Protein AF-A0A5C7GFL4-F1 (afdb_monomer_lite)

Organism: NCBI:txid2591822

InterPro domains:
  IPR005063 Transposase, IS1 [PF03400] (6-61)
  IPR051354 Transposase 27 family, IS1 element [PTHR33293] (5-76)

Foldseek 3Di:
DDAQAEEEDPDPVVPVVDDPNRYDHDVVVVVVVVVVVVVVVVVVVVLVVCCVVDDVPPVVVVVVVCCVPPVVPPPPVPPDPDDDDDDDDDDDDDDRDHHYD

Secondary structure (DSSP, 8-state):
---S-EE--S-TTHHHHS-TTTEE--HHHHHHHHHHHHHHHHHHHHHHHHHHHS---HHHHHHHHHHHHHGGG----S---------------PPP-----

pLDDT: mean 70.38, std 21.87, range [27.38, 94.25]

Sequence (101 aa):
MKPVSIYTDKWISYKSLIPSSIHNFTNYETNQIERINLNLRTHLKRLSRRTICYTKSVRMLYATLKLYFWGSHLSFLKLKKTSKLQCKLLIIRKPKLHTIL

Radius of gyration: 20.5 Å; chains: 1; bounding box: 44×42×45 Å

Structure (mmCIF, N/CA/C/O backbone):
data_AF-A0A5C7GFL4-F1
#
_entry.id   AF-A0A5C7GFL4-F1
#
loop_
_atom_site.group_PDB
_atom_site.id
_atom_site.type_symbol
_atom_site.label_atom_id
_atom_site.label_alt_id
_atom_site.label_comp_id
_atom_site.label_asym_id
_atom_site.label_entity_id
_atom_site.label_seq_id
_atom_site.pdbx_PDB_ins_code
_atom_site.Cartn_x
_atom_site.Cartn_y
_atom_site.Cartn_z
_atom_site.occupancy
_atom_site.B_iso_or_equiv
_atom_site.auth_seq_id
_atom_site.auth_comp_id
_atom_site.auth_asym_id
_atom_site.auth_atom_id
_atom_site.pdbx_PDB_model_num
ATOM 1 N N . MET A 1 1 ? -23.637 -4.035 -2.289 1.00 59.59 1 MET A N 1
ATOM 2 C CA . MET A 1 1 ? -23.645 -4.851 -1.048 1.00 59.59 1 MET A CA 1
ATOM 3 C C . MET A 1 1 ? -23.246 -3.945 0.105 1.00 59.59 1 MET A C 1
ATOM 5 O O . MET A 1 1 ? -22.427 -3.069 -0.134 1.00 59.59 1 MET A O 1
ATOM 9 N N . LYS A 1 2 ? -23.814 -4.114 1.306 1.00 74.25 2 LYS A N 1
ATOM 10 C CA . LYS A 1 2 ? -23.350 -3.400 2.511 1.00 74.25 2 LYS A CA 1
ATOM 11 C C . LYS A 1 2 ? -22.202 -4.204 3.160 1.00 74.25 2 LYS A C 1
ATOM 13 O O . LYS A 1 2 ? -22.300 -5.433 3.145 1.00 74.25 2 LYS A O 1
ATOM 18 N N . PRO A 1 3 ? -21.129 -3.570 3.667 1.00 79.88 3 PRO A N 1
ATOM 19 C CA . PRO A 1 3 ? -20.074 -4.269 4.404 1.00 79.88 3 PRO A CA 1
ATOM 20 C C . PRO A 1 3 ? -20.594 -4.755 5.765 1.00 79.88 3 PRO A C 1
ATOM 22 O O . PRO A 1 3 ? -21.523 -4.170 6.319 1.00 79.88 3 PRO A O 1
ATOM 25 N N . VAL A 1 4 ? -20.004 -5.835 6.288 1.00 84.31 4 VAL A N 1
ATOM 26 C CA . VAL A 1 4 ? -20.404 -6.438 7.580 1.00 84.31 4 VAL A CA 1
ATOM 27 C C . VAL A 1 4 ? -19.652 -5.803 8.751 1.00 84.31 4 VAL A C 1
ATOM 29 O O . VAL A 1 4 ? -20.247 -5.511 9.780 1.00 84.31 4 VAL A O 1
ATOM 32 N N . SER A 1 5 ? -18.357 -5.549 8.571 1.00 83.75 5 SER A N 1
ATOM 33 C CA . SER A 1 5 ? -17.542 -4.701 9.438 1.00 83.75 5 SER A CA 1
ATOM 34 C C . SER A 1 5 ? -16.671 -3.797 8.570 1.00 83.75 5 SER A C 1
ATOM 36 O O . SER A 1 5 ? -16.273 -4.187 7.465 1.00 83.75 5 SER A O 1
ATOM 38 N N . ILE A 1 6 ? -16.402 -2.591 9.067 1.00 85.94 6 ILE A N 1
ATOM 39 C CA . ILE A 1 6 ? -15.429 -1.659 8.498 1.00 85.94 6 ILE A CA 1
ATOM 40 C C . ILE A 1 6 ? -14.359 -1.434 9.557 1.00 85.94 6 ILE A C 1
ATOM 42 O O . ILE A 1 6 ? -14.668 -1.032 10.681 1.00 85.94 6 ILE A O 1
ATOM 46 N N . TYR A 1 7 ? -13.112 -1.688 9.181 1.00 85.75 7 TYR A N 1
ATOM 47 C CA . TYR A 1 7 ? -11.949 -1.333 9.983 1.00 85.75 7 TYR A CA 1
ATOM 48 C C . TYR A 1 7 ? -11.355 -0.041 9.426 1.00 85.75 7 TYR A C 1
ATOM 50 O O . TYR A 1 7 ? -11.282 0.104 8.207 1.00 85.75 7 TYR A O 1
ATOM 58 N N . THR A 1 8 ? -10.945 0.869 10.307 1.00 83.69 8 THR A N 1
ATOM 59 C CA . THR A 1 8 ? -10.169 2.071 9.959 1.00 83.69 8 THR A CA 1
ATOM 60 C C . THR A 1 8 ? -9.109 2.316 11.031 1.00 83.69 8 THR A C 1
ATOM 62 O O . THR A 1 8 ? -9.149 1.734 12.125 1.00 83.69 8 THR A O 1
ATOM 65 N N . ASP A 1 9 ? -8.194 3.240 10.767 1.00 77.94 9 ASP A N 1
ATOM 66 C CA . ASP A 1 9 ? -7.437 3.901 11.824 1.00 77.94 9 ASP A CA 1
ATOM 67 C C . ASP A 1 9 ? -8.359 4.757 12.731 1.00 77.94 9 ASP A C 1
ATOM 69 O O . ASP A 1 9 ? -9.512 5.052 12.406 1.00 77.94 9 ASP A O 1
ATOM 73 N N . LYS A 1 10 ? -7.876 5.137 13.920 1.00 80.00 10 LYS A N 1
ATOM 74 C CA . LYS A 1 10 ? -8.683 5.783 14.981 1.00 80.00 10 LYS A CA 1
ATOM 75 C C . LYS A 1 10 ? -8.953 7.283 14.752 1.00 80.00 10 LYS A C 1
ATOM 77 O O . LYS A 1 10 ? -9.245 8.003 15.710 1.0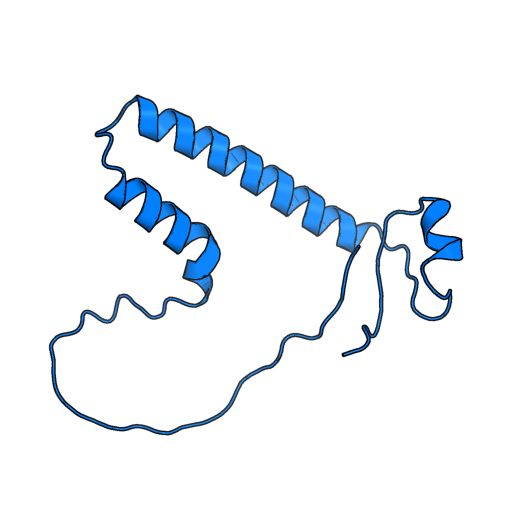0 80.00 10 LYS A O 1
ATOM 82 N N . TRP A 1 11 ? -8.843 7.777 13.518 1.00 86.25 11 TRP A N 1
ATOM 83 C CA . TRP A 1 11 ? -9.019 9.194 13.200 1.00 86.25 11 TRP A CA 1
ATOM 84 C C . TRP A 1 11 ? -10.454 9.686 13.437 1.00 86.25 11 TRP A C 1
ATOM 86 O O . TRP A 1 11 ? -11.443 8.976 13.243 1.00 86.25 11 TRP A O 1
ATOM 96 N N . ILE A 1 12 ? -10.562 10.935 13.899 1.00 86.38 12 ILE A N 1
ATOM 97 C CA . ILE A 1 12 ? -11.803 11.504 14.435 1.00 86.38 12 ILE A CA 1
ATOM 98 C C . ILE A 1 12 ? -12.904 11.622 13.367 1.00 86.38 12 ILE A C 1
ATOM 100 O O . ILE A 1 12 ? -14.080 11.437 13.678 1.00 86.38 12 ILE A O 1
ATOM 104 N N . SER A 1 13 ? -12.508 11.856 12.112 1.00 87.38 13 SER A N 1
ATOM 105 C CA . SER A 1 13 ? -13.378 12.091 10.954 1.00 87.38 13 SER A CA 1
ATOM 106 C C . SER A 1 13 ? -14.281 10.905 10.613 1.00 87.38 13 SER A C 1
ATOM 108 O O . SER A 1 13 ? -15.392 11.095 10.129 1.00 87.38 13 SER A O 1
ATOM 110 N N . TYR A 1 14 ? -13.850 9.671 10.891 1.00 85.81 14 TYR A N 1
ATOM 111 C CA . TYR A 1 14 ? -14.651 8.486 10.574 1.00 85.81 14 TYR A CA 1
ATOM 112 C C . TYR A 1 14 ? -15.920 8.366 11.427 1.00 85.81 14 TYR A C 1
ATOM 114 O O . TYR A 1 14 ? -16.881 7.738 10.990 1.00 85.81 14 TYR A O 1
ATOM 122 N N . LYS A 1 15 ? -15.970 9.012 12.602 1.00 83.94 15 LYS A N 1
ATOM 123 C CA . LYS A 1 15 ? -17.113 8.944 13.532 1.00 83.94 15 LYS A CA 1
ATOM 124 C C . LYS A 1 15 ? -18.407 9.558 12.981 1.00 83.94 15 LYS A C 1
ATOM 126 O O . LYS A 1 15 ? -19.478 9.214 13.467 1.00 83.94 15 LYS A O 1
ATOM 131 N N . SER A 1 16 ? -18.320 10.464 12.004 1.00 87.75 16 SER A N 1
ATOM 132 C CA . SER A 1 16 ? -19.483 11.033 11.301 1.00 87.75 16 SER A CA 1
ATOM 133 C C . SER A 1 16 ? -19.808 10.316 9.985 1.00 87.75 16 SER A C 1
ATOM 135 O O . SER A 1 16 ? -20.908 10.473 9.463 1.00 87.75 16 SER A O 1
ATOM 137 N N . LEU A 1 17 ? -18.870 9.525 9.453 1.00 87.12 17 LEU A N 1
ATOM 138 C CA . LEU A 1 17 ? -18.993 8.812 8.176 1.00 87.12 17 LEU A CA 1
ATOM 139 C C . LEU A 1 17 ? -19.458 7.357 8.340 1.00 87.12 17 LEU A C 1
ATOM 141 O O . LEU A 1 17 ? -20.091 6.809 7.438 1.00 87.12 17 LEU A O 1
ATOM 145 N N . ILE A 1 18 ? -19.124 6.718 9.465 1.00 87.75 18 ILE A N 1
ATOM 146 C CA . ILE A 1 18 ? -19.322 5.285 9.700 1.00 87.75 18 ILE A CA 1
ATOM 147 C C . ILE A 1 18 ? -20.187 5.090 10.956 1.00 87.75 18 ILE A C 1
ATOM 149 O O . ILE A 1 18 ? -19.844 5.614 12.015 1.00 87.75 18 ILE A O 1
ATOM 153 N N . PRO A 1 19 ? -21.289 4.315 10.893 1.00 88.50 19 PRO A N 1
ATOM 154 C CA . PRO A 1 19 ? -22.076 4.004 12.079 1.00 88.50 19 PRO A CA 1
ATOM 155 C C . PRO A 1 19 ? -21.284 3.103 13.036 1.00 88.50 19 PRO A C 1
ATOM 157 O O . PRO A 1 19 ? -20.691 2.098 12.632 1.00 88.50 19 PRO A O 1
ATOM 160 N N . SER A 1 20 ? -21.338 3.424 14.329 1.00 84.56 20 SER A N 1
ATOM 161 C CA . SER A 1 20 ? -20.613 2.730 15.406 1.00 84.56 20 SER A CA 1
ATOM 162 C C . SER A 1 20 ? -20.928 1.233 15.536 1.00 84.56 20 SER A C 1
ATOM 164 O O . SER A 1 20 ? -20.136 0.497 16.111 1.00 84.56 20 SER A O 1
ATOM 166 N N . SER A 1 21 ? -22.042 0.760 14.970 1.00 87.25 21 SER A N 1
ATOM 167 C CA . SER A 1 21 ? -22.411 -0.661 14.904 1.00 87.25 21 SER A CA 1
ATOM 168 C C . SER A 1 21 ? -21.613 -1.483 13.881 1.00 87.25 21 SER A C 1
ATOM 170 O O . SER A 1 21 ? -21.626 -2.710 13.947 1.00 87.25 21 SER A O 1
ATOM 172 N N . ILE A 1 22 ? -20.932 -0.831 12.932 1.00 87.88 22 ILE A N 1
ATOM 173 C CA . ILE A 1 22 ? -20.116 -1.466 11.877 1.00 87.88 22 ILE A CA 1
ATOM 174 C C . ILE A 1 22 ? -18.622 -1.135 12.068 1.00 87.88 22 ILE A C 1
ATOM 176 O O . ILE A 1 22 ? -17.746 -1.885 11.620 1.00 87.88 22 ILE A O 1
ATOM 180 N N . HIS A 1 23 ? -18.324 -0.023 12.745 1.00 87.38 23 HIS A N 1
ATOM 181 C CA . HIS A 1 23 ? -16.982 0.534 12.908 1.00 87.38 23 HIS A CA 1
ATOM 182 C C . HIS A 1 23 ? -16.135 -0.237 13.928 1.00 87.38 23 HIS A C 1
ATOM 184 O O . HIS A 1 23 ? -16.532 -0.413 15.076 1.00 87.38 23 HIS A O 1
ATOM 190 N N . ASN A 1 24 ? -14.947 -0.681 13.518 1.00 83.69 24 ASN A N 1
ATOM 191 C CA . ASN A 1 24 ? -14.011 -1.429 14.354 1.00 83.69 24 ASN A CA 1
ATOM 192 C C . ASN A 1 24 ? -12.592 -0.839 14.260 1.00 83.69 24 ASN A C 1
ATOM 194 O O . ASN A 1 24 ? -12.159 -0.404 13.197 1.00 83.69 24 ASN A O 1
ATOM 198 N N . PHE A 1 25 ? -11.840 -0.867 15.365 1.00 77.25 25 PHE A N 1
ATOM 199 C CA . PHE A 1 25 ? -10.539 -0.189 15.482 1.00 77.25 25 PHE A CA 1
ATOM 200 C C . PHE A 1 25 ? -9.393 -1.143 15.868 1.00 77.25 25 PHE A C 1
ATOM 202 O O . PHE A 1 25 ? -8.761 -0.985 16.919 1.00 77.25 25 PHE A O 1
ATOM 209 N N . THR A 1 26 ? -9.137 -2.160 15.043 1.00 79.06 26 THR A N 1
ATOM 210 C CA . THR A 1 26 ? -8.108 -3.183 15.294 1.00 79.06 26 THR A CA 1
ATOM 211 C C . THR A 1 26 ? -6.871 -2.975 14.421 1.00 79.06 26 THR A C 1
ATOM 213 O O . THR A 1 26 ? -6.870 -3.328 13.242 1.00 79.06 26 THR A O 1
ATOM 216 N N . ASN A 1 27 ? -5.781 -2.495 15.030 1.00 72.94 27 ASN A N 1
ATOM 217 C CA . ASN A 1 27 ? -4.497 -2.204 14.371 1.00 72.94 27 ASN A CA 1
ATOM 218 C C . ASN A 1 27 ? -3.896 -3.394 13.584 1.00 72.94 27 ASN A C 1
ATOM 220 O O . ASN A 1 27 ? -2.997 -3.207 12.774 1.00 72.94 27 ASN A O 1
ATOM 224 N N . TYR A 1 28 ? -4.334 -4.634 13.834 1.00 77.38 28 TYR A N 1
ATOM 225 C CA . TYR A 1 28 ? -3.870 -5.814 13.096 1.00 77.38 28 TYR A CA 1
ATOM 226 C C . TYR A 1 28 ? -4.243 -5.760 11.603 1.00 77.38 28 TYR A C 1
ATOM 228 O O . TYR A 1 28 ? -3.413 -6.093 10.760 1.00 77.38 28 TYR A O 1
ATOM 236 N N . GLU A 1 29 ? -5.444 -5.278 11.272 1.00 77.69 29 GLU A N 1
ATOM 237 C CA . GLU A 1 29 ? -5.924 -5.183 9.887 1.00 77.69 29 GLU A CA 1
ATOM 238 C C . GLU A 1 29 ? -5.198 -4.067 9.115 1.00 77.69 29 GLU A C 1
ATOM 240 O O . GLU A 1 29 ? -4.736 -4.285 7.993 1.00 77.69 29 GLU A O 1
ATOM 245 N N . THR A 1 30 ? -4.998 -2.896 9.736 1.00 80.25 30 THR A N 1
ATOM 246 C CA . THR A 1 30 ? -4.244 -1.788 9.116 1.00 80.25 30 THR A CA 1
ATOM 247 C C . THR A 1 30 ? -2.782 -2.181 8.891 1.00 80.25 30 THR A C 1
ATOM 249 O O . THR A 1 30 ? -2.279 -2.047 7.775 1.00 80.25 30 THR A O 1
ATOM 252 N N . ASN A 1 31 ? -2.144 -2.824 9.880 1.00 84.56 31 ASN A N 1
ATOM 253 C CA . ASN A 1 31 ? -0.781 -3.355 9.776 1.00 84.56 31 ASN A CA 1
ATOM 254 C C . ASN A 1 31 ? -0.588 -4.313 8.581 1.00 84.56 31 ASN A C 1
ATOM 256 O O . ASN A 1 31 ? 0.509 -4.370 8.017 1.00 84.56 31 ASN A O 1
ATOM 260 N N . GLN A 1 32 ? -1.611 -5.081 8.178 1.00 85.00 32 GLN A N 1
ATOM 261 C CA . GLN A 1 32 ? -1.529 -5.920 6.974 1.00 85.00 32 GLN A CA 1
ATOM 262 C C . GLN A 1 32 ? -1.477 -5.067 5.699 1.00 85.00 32 GLN A C 1
ATOM 264 O O . GLN A 1 32 ? -0.601 -5.281 4.857 1.00 85.00 32 GLN A O 1
ATOM 269 N N . ILE A 1 33 ? 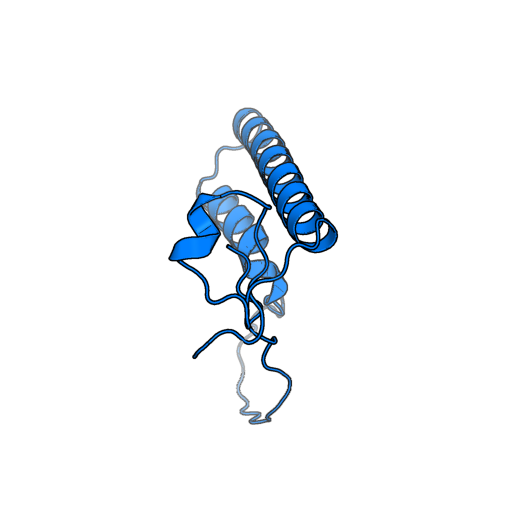-2.363 -4.074 5.572 1.00 85.31 33 ILE A N 1
ATOM 270 C CA . ILE A 1 33 ? -2.404 -3.155 4.422 1.00 85.31 33 ILE A CA 1
ATOM 271 C C . ILE A 1 33 ? -1.113 -2.331 4.338 1.00 85.31 33 ILE A C 1
ATOM 273 O O . ILE A 1 33 ? -0.510 -2.231 3.268 1.00 85.31 33 ILE A O 1
ATOM 277 N N . GLU A 1 34 ? -0.626 -1.811 5.464 1.00 88.12 34 GLU A N 1
ATOM 278 C CA . GLU A 1 34 ? 0.643 -1.083 5.563 1.00 88.12 34 GLU A CA 1
ATOM 279 C C . GLU A 1 34 ? 1.828 -1.935 5.074 1.00 88.12 34 GLU A C 1
ATOM 281 O O . GLU A 1 34 ? 2.641 -1.475 4.264 1.00 88.12 34 GLU A O 1
ATOM 286 N N . ARG A 1 35 ? 1.895 -3.213 5.481 1.00 88.69 35 ARG A N 1
ATOM 287 C CA . ARG A 1 35 ? 2.912 -4.171 5.007 1.00 88.69 35 ARG A CA 1
ATOM 288 C C . ARG A 1 35 ? 2.779 -4.477 3.514 1.00 88.69 35 ARG A C 1
ATOM 290 O O . ARG A 1 35 ? 3.796 -4.539 2.820 1.00 88.69 35 ARG A O 1
ATOM 297 N N . ILE A 1 36 ? 1.561 -4.630 2.993 1.00 89.50 36 ILE A N 1
ATOM 298 C CA . ILE A 1 36 ? 1.309 -4.826 1.554 1.00 89.50 36 ILE A CA 1
ATOM 299 C C . ILE A 1 36 ? 1.774 -3.598 0.754 1.00 89.50 36 ILE A C 1
ATOM 301 O O . ILE A 1 36 ? 2.492 -3.753 -0.237 1.00 89.50 36 ILE A O 1
ATOM 305 N N . ASN A 1 37 ? 1.462 -2.387 1.218 1.00 91.00 37 ASN A N 1
ATOM 306 C CA . ASN A 1 37 ? 1.871 -1.129 0.589 1.00 91.00 37 ASN A CA 1
ATOM 307 C C . ASN A 1 37 ? 3.397 -0.922 0.636 1.00 91.00 37 ASN A C 1
ATOM 309 O O . ASN A 1 37 ? 4.005 -0.520 -0.363 1.00 91.00 37 ASN A O 1
ATOM 313 N N . LEU A 1 38 ? 4.047 -1.262 1.754 1.00 93.19 38 LEU A N 1
ATOM 314 C CA . LEU A 1 38 ? 5.507 -1.246 1.888 1.00 93.19 38 LEU A CA 1
ATOM 315 C C . LEU A 1 38 ? 6.184 -2.229 0.917 1.00 93.19 38 LEU A C 1
ATOM 317 O O . LEU A 1 38 ? 7.165 -1.870 0.252 1.00 93.19 38 LEU A O 1
ATOM 321 N N . ASN A 1 39 ? 5.640 -3.442 0.792 1.00 91.38 39 ASN A N 1
ATOM 322 C CA . ASN A 1 39 ? 6.121 -4.457 -0.144 1.00 91.38 39 ASN A CA 1
ATOM 323 C C . ASN A 1 39 ? 5.924 -4.011 -1.600 1.00 91.38 39 ASN A C 1
ATOM 325 O O . ASN A 1 39 ? 6.877 -4.053 -2.378 1.00 91.38 39 ASN A O 1
ATOM 329 N N . LEU A 1 40 ? 4.745 -3.491 -1.957 1.00 91.25 40 LEU A N 1
ATOM 330 C CA . LEU A 1 40 ? 4.445 -2.932 -3.280 1.00 91.25 40 LEU A CA 1
ATOM 331 C C . LEU A 1 40 ? 5.443 -1.830 -3.668 1.00 91.25 40 LEU A C 1
ATOM 333 O O . LEU A 1 40 ? 6.080 -1.915 -4.721 1.00 91.25 40 LEU A O 1
ATOM 337 N N . ARG A 1 41 ? 5.649 -0.837 -2.793 1.00 94.25 41 ARG A N 1
ATOM 338 C CA . ARG A 1 41 ? 6.618 0.256 -2.997 1.00 94.25 41 ARG A CA 1
ATOM 339 C C . ARG A 1 41 ? 8.041 -0.275 -3.205 1.00 94.25 41 ARG A C 1
ATOM 341 O O . ARG A 1 41 ? 8.770 0.199 -4.079 1.00 94.25 41 ARG A O 1
ATOM 348 N N . THR A 1 42 ? 8.427 -1.295 -2.441 1.00 93.88 42 THR A N 1
ATOM 349 C CA . THR A 1 42 ? 9.742 -1.947 -2.542 1.00 93.88 42 THR A CA 1
ATOM 350 C C . THR A 1 42 ? 9.895 -2.731 -3.849 1.00 93.88 42 THR A C 1
ATOM 352 O O . THR A 1 42 ? 10.938 -2.639 -4.504 1.00 93.88 42 THR A O 1
ATOM 355 N N . HIS A 1 43 ? 8.861 -3.454 -4.281 1.00 91.00 43 HIS A N 1
ATOM 356 C CA . HIS A 1 43 ? 8.847 -4.189 -5.545 1.00 91.00 43 HIS A CA 1
ATOM 357 C C . HIS A 1 43 ? 8.899 -3.250 -6.754 1.00 91.00 43 HIS A C 1
ATOM 359 O O . HIS A 1 43 ? 9.727 -3.469 -7.637 1.00 91.00 43 HIS A O 1
ATOM 365 N N . LEU A 1 44 ? 8.139 -2.151 -6.756 1.00 90.38 44 LEU A N 1
ATOM 366 C CA . LEU A 1 44 ? 8.204 -1.129 -7.808 1.00 90.38 44 LEU A CA 1
ATOM 367 C C . LEU A 1 44 ? 9.601 -0.477 -7.891 1.00 90.38 44 LEU A C 1
ATOM 369 O O . LEU A 1 44 ? 10.165 -0.373 -8.983 1.00 90.38 44 LEU A O 1
ATOM 373 N N . LYS A 1 45 ? 10.238 -0.150 -6.753 1.00 91.94 45 LYS A N 1
ATOM 374 C CA . LYS A 1 45 ? 11.626 0.370 -6.711 1.00 91.94 45 LYS A CA 1
ATOM 375 C C . LYS A 1 45 ? 12.682 -0.659 -7.163 1.00 91.94 45 LYS A C 1
ATOM 377 O O . LYS A 1 45 ? 13.767 -0.281 -7.617 1.00 91.94 45 LYS A O 1
ATOM 382 N N . ARG A 1 46 ? 12.412 -1.965 -7.043 1.00 89.81 46 ARG A N 1
ATOM 383 C CA . ARG A 1 46 ? 13.266 -3.040 -7.597 1.00 89.81 46 ARG A CA 1
ATOM 384 C C . ARG A 1 46 ? 13.029 -3.239 -9.098 1.00 89.81 46 ARG A C 1
ATOM 386 O O . ARG A 1 46 ? 14.001 -3.420 -9.830 1.00 89.81 46 ARG A O 1
ATOM 393 N N . LEU A 1 47 ? 11.777 -3.164 -9.551 1.00 88.25 47 LEU A N 1
ATOM 394 C CA . LEU A 1 47 ? 11.385 -3.270 -10.957 1.00 88.25 47 LEU A CA 1
ATOM 395 C C . LEU A 1 47 ? 11.978 -2.121 -11.781 1.00 88.25 47 LEU A C 1
ATOM 397 O O . LEU A 1 47 ? 12.696 -2.390 -12.737 1.00 88.25 47 LEU A O 1
ATOM 401 N N . SER A 1 48 ? 11.781 -0.873 -11.340 1.00 87.81 48 SER A N 1
ATOM 402 C CA . SER A 1 48 ? 12.323 0.338 -11.975 1.00 87.81 48 SER A CA 1
ATOM 403 C C . SER A 1 48 ? 13.835 0.237 -12.234 1.00 87.81 48 SER A C 1
ATOM 405 O O . SER A 1 48 ? 14.282 0.401 -13.369 1.00 87.81 48 SER A O 1
ATOM 407 N N . ARG A 1 49 ? 14.623 -0.143 -11.216 1.00 87.31 49 ARG A N 1
ATOM 408 C CA . ARG A 1 49 ? 16.079 -0.324 -11.358 1.00 87.31 49 ARG A CA 1
ATOM 409 C C . ARG A 1 49 ? 16.444 -1.429 -12.356 1.00 87.31 49 ARG A C 1
ATOM 411 O O . ARG A 1 49 ? 17.337 -1.229 -13.170 1.00 87.31 49 ARG A O 1
ATOM 418 N N . ARG A 1 50 ? 15.721 -2.557 -12.371 1.00 83.62 50 ARG A N 1
ATOM 419 C CA . ARG A 1 50 ? 15.926 -3.609 -13.386 1.00 83.62 50 ARG A CA 1
ATOM 420 C C . ARG A 1 50 ? 15.575 -3.134 -14.802 1.00 83.62 50 ARG A C 1
ATOM 422 O O . ARG A 1 50 ? 16.321 -3.433 -15.725 1.00 83.62 50 ARG A O 1
ATOM 429 N N . THR A 1 51 ? 14.506 -2.358 -14.984 1.00 82.88 51 THR A N 1
ATOM 430 C CA . THR A 1 51 ? 14.131 -1.815 -16.306 1.00 82.88 5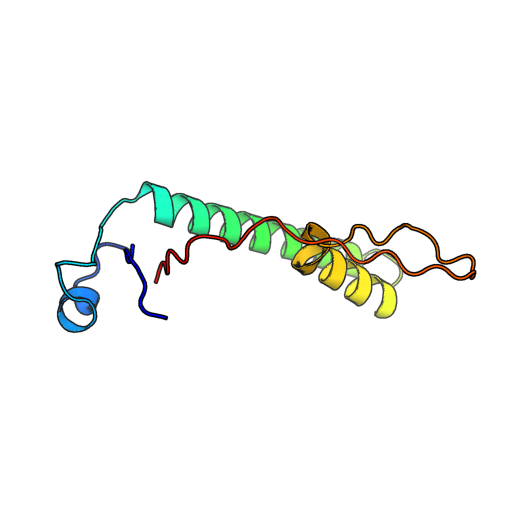1 THR A CA 1
ATOM 431 C C . THR A 1 51 ? 15.056 -0.716 -16.833 1.00 82.88 51 THR A C 1
ATOM 433 O O . THR A 1 51 ? 14.987 -0.391 -18.014 1.00 82.88 51 THR A O 1
ATOM 436 N N . ILE A 1 52 ? 15.927 -0.150 -15.992 1.00 77.94 52 ILE A N 1
ATOM 437 C CA . ILE A 1 52 ? 16.982 0.777 -16.427 1.00 77.94 52 ILE A CA 1
ATOM 438 C C . ILE A 1 52 ? 18.190 0.001 -16.976 1.00 77.94 52 ILE A C 1
ATOM 440 O O . ILE A 1 52 ? 18.716 0.374 -18.022 1.00 77.94 52 ILE A O 1
ATOM 444 N N . CYS A 1 53 ? 18.601 -1.079 -16.299 1.00 66.88 53 CYS A N 1
ATOM 445 C CA . CYS A 1 53 ? 19.828 -1.827 -16.611 1.00 66.88 53 CYS A CA 1
ATOM 446 C C . CYS A 1 53 ? 19.686 -2.917 -17.690 1.00 66.88 53 CYS A C 1
ATOM 448 O O . CYS A 1 53 ? 20.699 -3.350 -18.229 1.00 66.88 53 CYS A O 1
ATOM 450 N N . TYR A 1 54 ? 18.472 -3.392 -17.985 1.00 65.44 54 TYR A N 1
ATOM 451 C CA . TYR A 1 54 ? 18.225 -4.486 -18.938 1.00 65.44 54 TYR A CA 1
ATOM 452 C C . TYR A 1 54 ? 17.377 -4.043 -20.143 1.00 65.44 54 TYR A C 1
ATOM 454 O O . TYR A 1 54 ? 16.896 -2.911 -20.209 1.00 65.44 54 TYR A O 1
ATOM 462 N N . THR A 1 55 ? 17.201 -4.936 -21.123 1.00 56.28 55 THR A N 1
ATOM 463 C CA . THR A 1 55 ? 16.500 -4.666 -22.390 1.00 56.28 55 THR A CA 1
ATOM 464 C C . THR A 1 55 ? 15.089 -4.103 -22.171 1.00 56.28 55 THR A C 1
ATOM 466 O O . THR A 1 55 ? 14.210 -4.744 -21.593 1.00 56.28 55 THR A O 1
ATOM 469 N N . LYS A 1 56 ? 14.863 -2.878 -22.665 1.00 68.69 56 LYS A N 1
ATOM 470 C CA . LYS A 1 56 ? 13.708 -2.008 -22.354 1.00 68.69 56 LYS A CA 1
ATOM 471 C C . LYS A 1 56 ? 12.409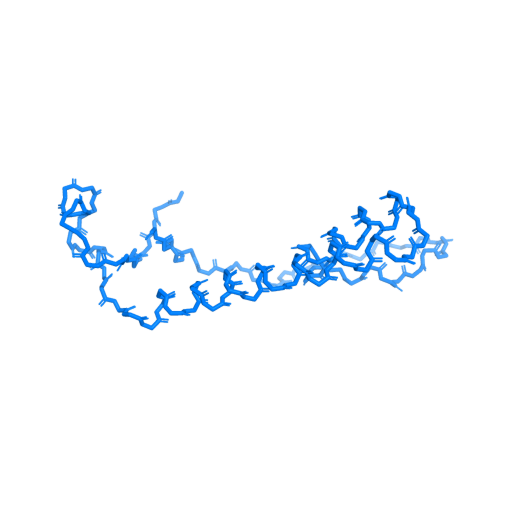 -2.406 -23.079 1.00 68.69 56 LYS A C 1
ATOM 473 O O . LYS A 1 56 ? 11.685 -1.562 -23.602 1.00 68.69 56 LYS A O 1
ATOM 478 N N . SER A 1 57 ? 12.099 -3.702 -23.136 1.00 82.38 57 SER A N 1
ATOM 479 C CA . SER A 1 57 ? 10.893 -4.214 -23.793 1.00 82.38 57 SER A CA 1
ATOM 480 C C . SER A 1 57 ? 9.635 -3.874 -22.986 1.00 82.38 57 SER A C 1
ATOM 482 O O . SER A 1 57 ? 9.298 -4.541 -22.004 1.00 82.38 57 SER A O 1
ATOM 484 N N . VAL A 1 58 ? 8.897 -2.856 -23.441 1.00 84.50 58 VAL A N 1
ATOM 485 C CA . VAL A 1 58 ? 7.614 -2.417 -22.854 1.00 84.50 58 VAL A CA 1
ATOM 486 C C . VAL A 1 58 ? 6.617 -3.581 -22.745 1.00 84.50 58 VAL A C 1
ATOM 488 O O . VAL A 1 58 ? 5.902 -3.698 -21.750 1.00 84.50 58 VAL A O 1
ATOM 491 N N . ARG A 1 59 ? 6.627 -4.506 -23.716 1.00 86.94 59 ARG A N 1
ATOM 492 C CA . ARG A 1 59 ? 5.788 -5.717 -23.717 1.00 86.94 59 ARG A CA 1
ATOM 493 C C . ARG A 1 59 ? 6.098 -6.647 -22.537 1.00 86.94 59 ARG A C 1
ATOM 495 O O . ARG A 1 59 ? 5.169 -7.185 -21.937 1.00 86.94 59 ARG A O 1
ATOM 502 N N . MET A 1 60 ? 7.376 -6.801 -22.175 1.00 84.38 60 MET A N 1
ATOM 503 C CA . MET A 1 60 ? 7.798 -7.600 -21.015 1.00 84.38 60 MET A CA 1
ATOM 504 C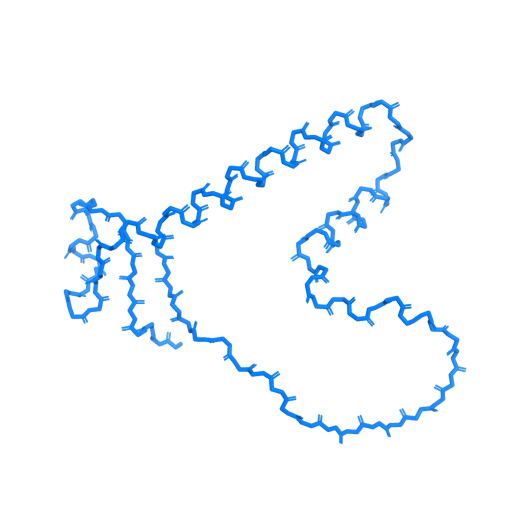 C . MET A 1 60 ? 7.469 -6.907 -19.692 1.00 84.38 60 MET A C 1
ATOM 506 O O . MET A 1 60 ? 7.005 -7.567 -18.762 1.00 84.38 60 MET A O 1
ATOM 510 N N . LEU A 1 61 ? 7.632 -5.583 -19.608 1.00 85.38 61 LEU A N 1
ATOM 511 C CA . LEU A 1 61 ? 7.213 -4.805 -18.439 1.00 85.38 61 LEU A CA 1
ATOM 512 C C . LEU A 1 61 ? 5.697 -4.923 -18.199 1.00 85.38 61 LEU A C 1
ATOM 514 O O . LEU A 1 61 ? 5.280 -5.264 -17.092 1.00 85.38 61 LEU A O 1
ATOM 518 N N . TYR A 1 62 ? 4.877 -4.730 -19.236 1.00 87.38 62 TYR A N 1
ATOM 519 C CA . TYR A 1 62 ? 3.421 -4.877 -19.145 1.00 87.38 62 TYR A CA 1
ATOM 520 C C . TYR A 1 62 ? 3.003 -6.300 -18.739 1.00 87.38 62 TYR A C 1
ATOM 522 O O . TYR A 1 62 ? 2.179 -6.466 -17.840 1.00 87.38 62 TYR A O 1
ATOM 530 N N . ALA A 1 63 ? 3.609 -7.334 -19.335 1.00 86.69 63 ALA A N 1
ATOM 531 C CA . ALA A 1 63 ? 3.363 -8.725 -18.947 1.00 86.69 63 ALA A CA 1
ATOM 532 C C . ALA A 1 63 ? 3.734 -8.993 -17.475 1.00 86.69 63 ALA A C 1
ATOM 534 O O . ALA A 1 63 ? 2.979 -9.652 -16.761 1.00 86.69 63 ALA A O 1
ATOM 535 N N . THR A 1 64 ? 4.851 -8.430 -17.003 1.00 84.50 64 THR A N 1
ATOM 536 C CA . THR A 1 64 ? 5.327 -8.571 -15.617 1.00 84.50 64 THR A CA 1
ATOM 537 C C . THR A 1 64 ? 4.377 -7.902 -14.623 1.00 84.50 64 THR A C 1
ATOM 539 O O . THR A 1 64 ? 4.022 -8.508 -13.616 1.00 84.50 64 THR A O 1
ATOM 542 N N . LEU A 1 65 ? 3.906 -6.686 -14.917 1.00 87.38 65 LEU A N 1
ATOM 543 C CA . LEU A 1 65 ? 2.916 -5.979 -14.094 1.00 87.38 65 LEU A CA 1
ATOM 544 C C . LEU A 1 65 ? 1.565 -6.712 -14.075 1.00 87.38 65 LEU A C 1
ATOM 546 O O . LEU A 1 65 ? 0.962 -6.869 -13.014 1.00 87.38 65 LEU A O 1
ATOM 550 N N . LYS A 1 66 ? 1.111 -7.229 -15.224 1.00 87.12 66 LYS A N 1
ATOM 551 C CA . LYS A 1 66 ? -0.133 -8.005 -15.325 1.00 87.12 66 LYS A CA 1
ATOM 552 C C . LYS A 1 66 ? -0.066 -9.319 -14.535 1.00 87.12 66 LYS A C 1
ATOM 554 O O . LYS A 1 66 ? -1.039 -9.677 -13.877 1.00 87.12 66 LYS A O 1
ATOM 559 N N . LEU A 1 67 ? 1.084 -9.996 -14.543 1.00 87.44 67 LEU A N 1
ATOM 560 C CA . LEU A 1 67 ? 1.352 -11.152 -13.680 1.00 87.44 67 LEU A CA 1
ATOM 561 C C . LEU A 1 67 ? 1.436 -10.762 -12.198 1.00 87.44 67 LEU A C 1
ATOM 563 O O . LEU A 1 67 ? 0.915 -11.487 -11.361 1.00 87.44 67 LEU A O 1
ATOM 567 N N . TYR A 1 68 ? 2.030 -9.618 -11.859 1.00 84.94 68 TYR A N 1
ATOM 568 C CA . TYR A 1 68 ? 2.159 -9.178 -10.468 1.00 84.94 68 TYR A CA 1
ATOM 569 C C . TYR A 1 68 ? 0.802 -8.865 -9.812 1.00 84.94 68 TYR A C 1
ATOM 571 O O . TYR A 1 68 ? 0.558 -9.294 -8.688 1.00 84.94 68 TYR A O 1
ATOM 579 N N . PHE A 1 69 ? -0.096 -8.157 -10.508 1.00 84.88 69 PHE A N 1
ATOM 580 C CA . PHE A 1 69 ? -1.402 -7.773 -9.951 1.00 84.88 69 PHE A CA 1
ATOM 581 C C . PHE A 1 69 ? -2.510 -8.820 -10.148 1.00 84.88 69 PHE A C 1
ATOM 583 O O . PHE A 1 69 ? -3.402 -8.912 -9.311 1.00 84.88 69 PHE A O 1
ATOM 590 N N . TRP A 1 70 ? -2.477 -9.600 -11.235 1.00 84.69 70 TRP A N 1
ATOM 591 C CA . TRP A 1 70 ? -3.557 -10.538 -11.596 1.00 84.69 70 TRP A CA 1
ATOM 592 C C . TRP A 1 70 ? -3.138 -12.017 -11.580 1.00 84.69 70 TRP A C 1
ATOM 594 O O . TRP A 1 70 ? -3.980 -12.902 -11.745 1.00 84.69 70 TRP A O 1
ATOM 604 N N . GLY A 1 71 ? -1.848 -12.309 -11.375 1.00 72.50 71 GLY A N 1
ATOM 605 C CA . GLY A 1 71 ? -1.275 -13.660 -11.440 1.00 72.50 71 GLY A CA 1
ATOM 606 C C . GLY A 1 71 ? -1.833 -14.648 -10.416 1.00 72.50 71 GLY A C 1
ATOM 607 O O . GLY A 1 71 ? -1.798 -15.850 -10.658 1.00 72.50 71 GLY A O 1
ATOM 608 N N . SER A 1 72 ? -2.431 -14.155 -9.331 1.00 56.66 72 SER A N 1
ATOM 609 C CA . SER A 1 72 ? -3.152 -14.949 -8.326 1.00 56.66 72 SER A CA 1
ATOM 610 C C . SER A 1 72 ? -4.357 -15.724 -8.883 1.00 56.66 72 SER A C 1
ATOM 612 O O . SER A 1 72 ? -4.815 -16.663 -8.238 1.00 56.66 72 SER A O 1
ATOM 614 N N . HIS A 1 73 ? -4.845 -15.385 -10.084 1.00 48.91 73 HIS A N 1
ATOM 615 C CA . HIS A 1 73 ? -5.872 -16.142 -10.815 1.00 48.91 73 HIS A CA 1
ATOM 616 C C . HIS A 1 73 ? -5.311 -16.853 -12.074 1.00 48.91 73 HIS A C 1
ATOM 618 O O . HIS A 1 73 ? -6.059 -17.464 -12.842 1.00 48.91 73 HIS A O 1
ATOM 624 N N . LEU A 1 74 ? -4.001 -16.790 -12.346 1.00 46.16 74 LEU A N 1
ATOM 625 C CA . LEU A 1 74 ? -3.419 -17.347 -13.574 1.00 46.16 74 LEU A CA 1
ATOM 626 C C . LEU A 1 74 ? -2.996 -18.817 -13.418 1.00 46.16 74 LEU A C 1
ATOM 628 O O . LEU A 1 74 ? -1.816 -19.162 -13.443 1.00 46.16 74 LEU A O 1
ATOM 632 N N . SER A 1 75 ? -3.981 -19.713 -13.497 1.00 40.47 75 SER A N 1
ATOM 633 C CA . SER A 1 75 ? -3.817 -21.103 -13.972 1.00 40.47 75 SER A CA 1
ATOM 634 C C . SER A 1 75 ? -3.473 -21.173 -15.483 1.00 40.47 75 SER A C 1
ATOM 636 O O . SER A 1 75 ? -3.914 -22.053 -16.221 1.00 40.47 75 SER A O 1
ATOM 638 N N . PHE A 1 76 ? -2.702 -20.196 -15.974 1.00 41.06 76 PHE A N 1
ATOM 639 C CA . PHE A 1 76 ? -2.692 -19.734 -17.368 1.00 41.06 76 PHE A CA 1
ATOM 640 C C . PHE A 1 76 ? -1.425 -20.114 -18.151 1.00 41.06 76 PHE A C 1
ATOM 642 O O . PHE A 1 76 ? -1.351 -19.866 -19.350 1.00 41.06 76 PHE A O 1
ATOM 649 N N . LEU A 1 77 ? -0.460 -20.796 -17.523 1.00 42.00 77 LEU A N 1
ATOM 650 C CA . LEU A 1 77 ? 0.601 -21.512 -18.249 1.00 42.00 77 LEU A CA 1
ATOM 651 C C . LEU A 1 77 ? 0.196 -22.940 -18.656 1.00 42.00 77 LEU A C 1
ATOM 653 O O . LEU A 1 77 ? 1.043 -23.769 -18.981 1.00 42.00 77 LEU A O 1
ATOM 657 N N . LYS A 1 78 ? -1.112 -23.204 -18.773 1.00 36.88 78 LYS A N 1
ATOM 658 C CA . LYS A 1 78 ? -1.599 -24.250 -19.676 1.00 36.88 78 LYS A CA 1
ATOM 659 C C . LYS A 1 78 ? -1.462 -23.741 -21.116 1.00 36.88 78 LYS A C 1
ATOM 661 O O . LYS A 1 78 ? -2.391 -23.150 -21.666 1.00 36.88 78 LYS A O 1
ATOM 666 N N . LEU A 1 79 ? -0.271 -23.932 -21.694 1.00 38.66 79 LEU A N 1
ATOM 667 C CA . LEU A 1 79 ? 0.041 -23.611 -23.090 1.00 38.66 79 LEU A CA 1
ATOM 668 C C . LEU A 1 79 ? -1.069 -24.146 -24.008 1.00 38.66 79 LEU A C 1
ATOM 670 O O . LEU A 1 79 ? -1.310 -25.353 -24.067 1.00 38.66 79 LEU A O 1
ATOM 674 N N . LYS A 1 80 ? -1.756 -23.248 -24.725 1.00 33.12 80 LYS A N 1
ATOM 675 C CA . LYS A 1 80 ? -2.820 -23.617 -25.666 1.00 33.12 80 LYS A CA 1
ATOM 676 C C . LYS A 1 80 ? -2.233 -24.289 -26.913 1.00 33.12 80 LYS A C 1
ATOM 678 O O . LYS A 1 80 ? -2.074 -23.645 -27.946 1.00 33.12 80 LYS A O 1
ATOM 683 N N . LYS A 1 81 ? -2.011 -25.604 -26.850 1.00 33.34 81 LYS A N 1
ATOM 684 C CA . LYS A 1 81 ? -2.193 -26.449 -28.038 1.00 33.34 81 LYS A CA 1
ATOM 685 C C . LYS A 1 81 ? -3.699 -26.681 -28.198 1.00 33.34 81 LYS A C 1
ATOM 687 O O . LYS A 1 81 ? -4.388 -26.984 -27.227 1.00 33.34 81 LYS A O 1
ATOM 692 N N . THR A 1 82 ? -4.233 -26.417 -29.384 1.00 36.91 82 THR A N 1
ATOM 693 C CA . THR A 1 82 ? -5.678 -26.282 -29.614 1.00 36.91 82 THR A CA 1
ATOM 694 C C . THR A 1 82 ? -6.367 -27.610 -29.902 1.00 36.91 82 THR A C 1
ATOM 696 O O . THR A 1 82 ? -6.124 -28.214 -30.943 1.00 36.91 82 THR A O 1
ATOM 699 N N . SER A 1 83 ? -7.314 -27.995 -29.048 1.00 29.41 83 SER A N 1
ATOM 700 C CA . SER A 1 83 ? -8.383 -28.948 -29.371 1.00 29.41 83 SER A CA 1
ATOM 701 C C . SER A 1 83 ? -9.588 -28.759 -28.433 1.00 29.41 83 SER A C 1
ATOM 703 O O . SER A 1 83 ? -9.503 -28.077 -27.409 1.00 29.41 83 SER A O 1
ATOM 705 N N . LYS A 1 84 ? -10.747 -29.290 -28.842 1.00 35.53 84 LYS A N 1
ATOM 706 C CA . LYS A 1 84 ? -12.032 -29.182 -28.130 1.00 35.53 84 LYS A CA 1
ATOM 707 C C . LYS A 1 84 ? -11.991 -29.920 -26.786 1.00 35.53 84 LYS A C 1
ATOM 709 O O . LYS A 1 84 ? -11.465 -31.025 -26.733 1.00 35.53 84 LYS A O 1
ATOM 714 N N . LEU A 1 85 ? -12.686 -29.383 -25.780 1.00 29.78 85 LEU A N 1
ATOM 715 C CA . LEU A 1 85 ? -13.835 -30.042 -25.129 1.00 29.78 85 LEU A CA 1
ATOM 716 C C . LEU A 1 85 ? -14.510 -29.089 -24.125 1.00 29.78 85 LEU A C 1
ATOM 718 O O . LEU A 1 85 ? -13.860 -28.220 -23.546 1.00 29.78 85 LEU A O 1
ATOM 722 N N . GLN A 1 86 ? -15.825 -29.234 -23.943 1.00 39.56 86 GLN A N 1
ATOM 723 C CA . GLN A 1 86 ? -16.570 -28.536 -22.892 1.00 39.56 86 GLN A CA 1
ATOM 724 C C . GLN A 1 86 ? -16.477 -29.328 -21.584 1.00 39.56 86 GLN A C 1
ATOM 726 O O . GLN A 1 86 ? -16.833 -30.500 -21.569 1.00 39.56 86 GLN A O 1
ATOM 731 N N . CYS A 1 87 ? -16.119 -28.667 -20.480 1.00 27.38 87 CYS A N 1
ATOM 732 C CA . CYS A 1 87 ? -16.393 -29.158 -19.128 1.00 27.38 87 CYS A CA 1
ATOM 733 C C . CYS A 1 87 ? -17.004 -28.020 -18.303 1.00 27.38 87 CYS A C 1
ATOM 735 O O . CYS A 1 87 ? -16.332 -27.042 -17.979 1.00 27.38 87 CYS A O 1
ATOM 737 N N . LYS A 1 88 ? -18.295 -28.147 -17.986 1.00 41.34 88 LYS A N 1
ATOM 738 C CA . LYS A 1 88 ? -19.059 -27.221 -17.142 1.00 41.34 88 LYS A CA 1
ATOM 739 C C . LYS A 1 88 ? -19.093 -27.789 -15.723 1.00 41.34 88 LYS A C 1
ATOM 741 O O . LYS A 1 88 ? -19.777 -28.780 -15.501 1.00 41.34 88 LYS A O 1
ATOM 746 N N . LEU A 1 89 ? -18.400 -27.162 -14.773 1.00 30.64 89 LEU A N 1
ATOM 747 C CA . LEU A 1 89 ? -18.578 -27.449 -13.345 1.00 30.64 89 LEU A CA 1
ATOM 748 C C . LEU A 1 89 ? -18.490 -26.166 -12.504 1.00 30.64 89 LEU A C 1
ATOM 750 O O . LEU A 1 89 ? -18.049 -25.123 -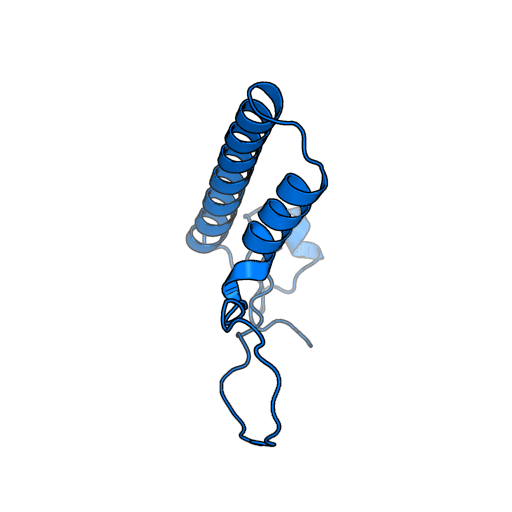12.985 1.00 30.64 89 LEU A O 1
ATOM 754 N N . LEU A 1 90 ? -19.016 -26.243 -11.283 1.00 33.41 90 LEU A N 1
ATOM 755 C CA . LEU A 1 90 ? -19.400 -25.116 -10.428 1.00 33.41 90 LEU A CA 1
ATOM 756 C C . LEU A 1 90 ? -18.510 -25.041 -9.169 1.00 33.41 90 LEU A C 1
ATOM 758 O O . LEU A 1 90 ? -17.708 -25.944 -8.948 1.00 33.41 90 LEU A O 1
ATOM 762 N N . ILE A 1 91 ? -18.744 -24.033 -8.306 1.00 30.64 91 ILE A N 1
ATOM 763 C CA . ILE A 1 91 ? -18.104 -23.820 -6.977 1.00 30.64 91 ILE A CA 1
ATOM 764 C C . ILE A 1 91 ? -16.552 -23.637 -7.068 1.00 30.64 91 ILE A C 1
ATOM 766 O O . ILE A 1 91 ? -15.952 -23.963 -8.079 1.00 30.64 91 ILE A O 1
ATOM 770 N N . ILE A 1 92 ? -15.762 -23.029 -6.168 1.00 31.77 92 ILE A N 1
ATOM 771 C CA . ILE A 1 92 ? -15.841 -22.383 -4.835 1.00 31.77 92 ILE A CA 1
ATOM 772 C C . ILE A 1 92 ? -14.958 -21.098 -4.964 1.00 31.77 92 ILE A C 1
ATOM 774 O O . ILE A 1 92 ? -13.959 -21.163 -5.671 1.00 31.77 92 ILE A O 1
ATOM 778 N N . ARG A 1 93 ? -15.157 -19.891 -4.395 1.00 29.89 93 ARG A N 1
ATOM 779 C CA . ARG A 1 93 ? -15.958 -19.297 -3.287 1.00 29.89 93 ARG A CA 1
ATOM 780 C C . ARG A 1 93 ? -16.319 -17.828 -3.650 1.00 29.89 93 ARG A C 1
ATOM 782 O O . ARG A 1 93 ? -15.867 -17.317 -4.669 1.00 29.89 93 ARG A O 1
ATOM 789 N N . LYS A 1 94 ? -17.022 -17.095 -2.771 1.00 32.34 94 LYS A N 1
ATOM 790 C CA . LYS A 1 94 ? -16.955 -15.611 -2.686 1.00 32.34 94 LYS A CA 1
ATOM 791 C C . LYS A 1 94 ? -16.059 -15.222 -1.493 1.00 32.34 94 LYS A C 1
ATOM 793 O O . LYS A 1 94 ? -16.249 -15.817 -0.431 1.00 32.34 94 LYS A O 1
ATOM 798 N N . PRO A 1 95 ? -15.129 -14.254 -1.604 1.00 38.44 95 PRO A N 1
ATOM 799 C CA . PRO A 1 95 ? -14.483 -13.675 -0.425 1.00 38.44 95 PRO A CA 1
ATOM 800 C C . PRO A 1 95 ? -15.507 -12.863 0.385 1.00 38.44 95 PRO A C 1
ATOM 802 O O . PRO A 1 95 ? -16.378 -12.209 -0.197 1.00 38.44 95 PRO A O 1
ATOM 805 N N . LYS A 1 96 ? -15.416 -12.892 1.722 1.00 39.66 96 LYS A N 1
ATOM 806 C CA . LYS A 1 96 ? -16.203 -11.988 2.576 1.00 39.66 96 LYS A CA 1
ATOM 807 C C . LYS A 1 96 ? -15.722 -10.556 2.337 1.00 39.66 96 LYS A C 1
ATOM 809 O O . LYS A 1 96 ? -14.528 -10.289 2.431 1.00 39.66 96 LYS A O 1
ATOM 814 N N . LEU A 1 97 ? -16.649 -9.648 2.035 1.00 38.97 97 LEU A N 1
ATOM 815 C CA . LEU A 1 97 ? -16.354 -8.230 1.829 1.00 38.97 97 LEU A CA 1
ATOM 816 C C . LEU A 1 97 ? -16.173 -7.528 3.182 1.00 38.97 97 LEU A C 1
ATOM 818 O O . LEU A 1 97 ? -17.098 -6.900 3.697 1.00 38.97 97 LEU A O 1
ATOM 822 N N . HIS A 1 98 ? -14.972 -7.649 3.745 1.00 42.56 98 HIS A N 1
ATOM 823 C CA . HIS A 1 98 ? -14.471 -6.689 4.722 1.00 42.56 98 HIS A CA 1
ATOM 824 C C . HIS A 1 98 ? -13.935 -5.489 3.940 1.00 42.56 98 HIS A C 1
ATOM 826 O O . HIS A 1 98 ? -12.911 -5.581 3.264 1.00 42.56 98 HIS A O 1
ATOM 832 N N . THR A 1 99 ? -14.678 -4.386 3.973 1.00 50.16 99 THR A N 1
ATOM 833 C CA . THR A 1 99 ? -14.243 -3.118 3.386 1.00 50.16 99 THR A CA 1
ATOM 834 C C . THR A 1 99 ? -13.477 -2.371 4.463 1.00 50.16 99 THR A C 1
ATOM 836 O O . THR A 1 99 ? -14.082 -1.814 5.371 1.00 50.16 99 THR A O 1
ATOM 839 N N . ILE A 1 100 ? -12.153 -2.417 4.382 1.00 53.12 100 ILE A N 1
ATOM 840 C CA . ILE A 1 100 ? -11.253 -1.593 5.191 1.00 53.12 100 ILE A CA 1
ATOM 841 C C . ILE A 1 100 ? -11.110 -0.254 4.451 1.00 53.12 100 ILE A C 1
ATOM 843 O O . ILE A 1 100 ? -10.956 -0.269 3.224 1.00 53.12 100 ILE A O 1
ATOM 847 N N . LEU A 1 101 ? -11.237 0.863 5.171 1.00 53.28 101 LEU A N 1
ATOM 848 C CA . LEU A 1 101 ? -11.136 2.237 4.652 1.00 53.28 101 LEU A CA 1
ATOM 849 C C . LEU A 1 101 ? -9.915 2.940 5.255 1.00 53.28 101 LEU A C 1
ATOM 851 O O . LEU A 1 101 ? -9.699 2.756 6.474 1.00 53.28 101 LEU A O 1
#